Protein AF-A0A380DZK1-F1 (afdb_monomer_lite)

Foldseek 3Di:
DDDDPVVLVVVCVVVVHDSVRVVLVVCCVVVVDDSVVSVVVVVVLLVVLLVLLCQQQPDQGAAAPVRPAHSVLVVLVVCLVPHADPVGSVVSSLQSSLSSQVRSCRHVVDDPDDPVRVCSSRVNPVPD

pLDDT: mean 80.84, std 16.94, range [35.31, 96.06]

Structure (mmCIF, N/CA/C/O backbone):
data_AF-A0A380DZK1-F1
#
_entry.id   AF-A0A380DZK1-F1
#
loop_
_atom_site.group_PDB
_atom_site.id
_atom_site.type_symbol
_atom_site.label_atom_id
_atom_site.label_alt_id
_atom_site.label_comp_id
_atom_site.label_asym_id
_atom_site.label_entity_id
_atom_site.label_seq_id
_atom_site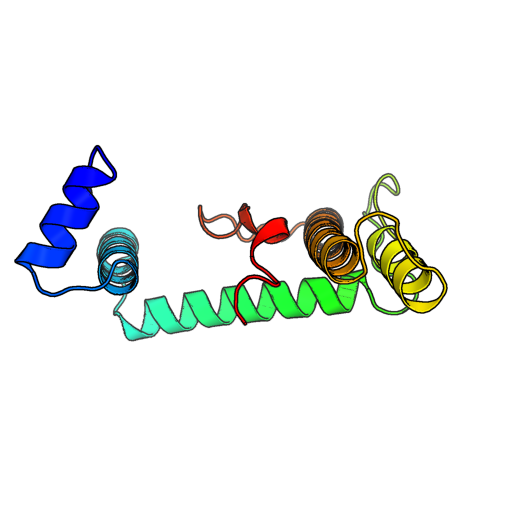.pdbx_PDB_ins_code
_atom_site.Cartn_x
_atom_site.Cartn_y
_atom_site.Cartn_z
_atom_site.occupancy
_atom_site.B_iso_or_equiv
_atom_site.auth_seq_id
_atom_site.auth_comp_id
_atom_site.auth_asym_id
_atom_site.auth_atom_id
_atom_site.pdbx_PDB_model_num
ATOM 1 N N . MET A 1 1 ? -7.597 -6.899 21.656 1.00 70.38 1 MET A N 1
ATOM 2 C CA . MET A 1 1 ? -8.958 -6.586 22.145 1.00 70.38 1 MET A CA 1
ATOM 3 C C . MET A 1 1 ? -9.951 -7.761 22.041 1.00 70.38 1 MET A C 1
ATOM 5 O O . MET A 1 1 ? -10.844 -7.807 22.873 1.00 70.38 1 MET A O 1
ATOM 9 N N . PHE A 1 2 ? -9.800 -8.722 21.111 1.00 85.12 2 PHE A N 1
ATOM 10 C CA . PHE A 1 2 ? -10.655 -9.925 20.983 1.00 85.12 2 PHE A CA 1
ATOM 11 C C . PHE A 1 2 ? -9.836 -11.150 20.546 1.00 85.12 2 PHE A C 1
ATOM 13 O O . PHE A 1 2 ? -8.798 -10.971 19.904 1.00 85.12 2 PHE A O 1
ATOM 20 N N . ASP A 1 3 ? -10.315 -12.362 20.838 1.00 87.50 3 ASP A N 1
ATOM 21 C CA . ASP A 1 3 ? -9.631 -13.626 20.519 1.00 87.50 3 ASP A CA 1
ATOM 22 C C . ASP A 1 3 ? -10.181 -14.300 19.246 1.00 87.50 3 ASP A C 1
ATOM 24 O O . ASP A 1 3 ? -9.600 -15.263 18.734 1.00 87.50 3 ASP A O 1
ATOM 28 N N . SER A 1 4 ? -11.289 -13.798 18.684 1.00 91.31 4 SER A N 1
ATOM 29 C CA . SER A 1 4 ? -11.843 -14.302 17.423 1.00 91.31 4 SER A CA 1
ATOM 30 C C . SER A 1 4 ? -12.533 -13.233 16.569 1.00 91.31 4 SER A C 1
ATOM 32 O O . SER A 1 4 ? -13.047 -12.237 17.067 1.00 91.31 4 SER A O 1
ATOM 34 N N . ILE A 1 5 ? -12.627 -13.487 15.256 1.00 88.81 5 ILE A N 1
ATOM 35 C CA . ILE A 1 5 ? -13.384 -12.632 14.319 1.00 88.81 5 ILE A CA 1
ATOM 36 C C . ILE A 1 5 ? -14.859 -12.533 14.731 1.00 88.81 5 ILE A C 1
ATOM 38 O O . ILE A 1 5 ? -15.476 -11.486 14.550 1.00 88.81 5 ILE A O 1
ATOM 42 N N . ARG A 1 6 ? -15.426 -13.612 15.290 1.00 92.31 6 ARG A N 1
ATOM 43 C CA . ARG A 1 6 ? -16.817 -13.629 15.756 1.00 92.31 6 ARG A CA 1
ATOM 44 C C . ARG A 1 6 ? -17.036 -12.602 16.863 1.00 92.31 6 ARG A C 1
ATOM 46 O O . ARG A 1 6 ? -17.951 -11.803 16.744 1.00 92.31 6 ARG A O 1
ATOM 53 N N . GLU A 1 7 ? -16.160 -12.573 17.863 1.00 91.94 7 GLU A N 1
ATOM 54 C CA . GLU A 1 7 ? -16.235 -11.594 18.955 1.00 91.94 7 GLU A CA 1
ATOM 55 C C . GLU A 1 7 ? -16.151 -10.154 18.445 1.00 91.94 7 GLU A C 1
ATOM 57 O O . GLU A 1 7 ? -16.911 -9.297 18.890 1.00 91.94 7 GLU A O 1
ATOM 62 N N . THR A 1 8 ? -15.286 -9.891 17.461 1.00 89.81 8 THR A N 1
ATOM 63 C CA . THR A 1 8 ? -15.193 -8.561 16.850 1.00 89.81 8 THR A CA 1
ATOM 64 C C . THR A 1 8 ? -16.485 -8.160 16.132 1.00 89.81 8 THR A C 1
ATOM 66 O O . THR A 1 8 ? -16.889 -7.000 16.208 1.00 89.81 8 THR A O 1
ATOM 69 N N . ILE A 1 9 ? -17.141 -9.097 15.435 1.00 90.81 9 ILE A N 1
ATOM 70 C CA . ILE A 1 9 ? -18.420 -8.847 14.749 1.00 90.81 9 ILE A CA 1
ATOM 71 C C . ILE A 1 9 ? -19.531 -8.588 15.767 1.00 90.81 9 ILE A C 1
ATOM 73 O O . ILE A 1 9 ? -20.254 -7.603 15.625 1.00 90.81 9 ILE A O 1
ATOM 77 N N . ASP A 1 10 ? -19.644 -9.433 16.790 1.00 93.56 10 ASP A N 1
ATOM 78 C CA . ASP A 1 10 ? -20.678 -9.308 17.819 1.00 93.56 10 ASP A CA 1
ATOM 79 C C . ASP A 1 10 ? -20.544 -7.956 18.542 1.00 93.56 10 ASP A C 1
ATOM 81 O O . ASP A 1 10 ? -21.507 -7.195 18.636 1.00 93.56 10 ASP A O 1
ATOM 85 N N . TYR A 1 11 ? -19.317 -7.571 18.915 1.00 92.31 11 TYR A N 1
ATOM 86 C CA . TYR A 1 11 ? -19.041 -6.263 19.509 1.00 92.31 11 TYR A CA 1
ATOM 87 C C . TYR A 1 11 ? -19.416 -5.091 18.589 1.00 92.31 11 TYR A C 1
ATOM 89 O O . TYR A 1 11 ? -19.979 -4.097 19.056 1.00 92.31 11 TYR A O 1
ATOM 97 N N . ALA A 1 12 ? -19.109 -5.188 17.290 1.00 92.75 12 ALA A N 1
ATOM 98 C CA . ALA A 1 12 ? -19.446 -4.164 16.302 1.00 92.75 12 ALA A CA 1
ATOM 99 C C . ALA A 1 12 ? -20.960 -3.942 16.210 1.00 92.75 12 ALA A C 1
ATOM 101 O O . ALA A 1 12 ? -21.424 -2.800 16.230 1.00 92.75 12 ALA A O 1
ATOM 102 N N . VAL A 1 13 ? -21.723 -5.036 16.152 1.00 93.94 13 VAL A N 1
ATOM 103 C CA . VAL A 1 13 ? -23.186 -5.008 16.069 1.00 93.94 13 VAL A CA 1
ATOM 104 C C . VAL A 1 13 ? -23.789 -4.438 17.352 1.00 93.94 13 VAL A C 1
ATOM 106 O O . VAL A 1 13 ? -24.576 -3.494 17.278 1.00 93.94 13 VAL A O 1
ATOM 109 N N . ASP A 1 14 ? -23.374 -4.938 18.517 1.00 95.38 14 ASP A N 1
ATOM 110 C CA . ASP A 1 14 ? -23.924 -4.533 19.817 1.00 95.38 14 ASP A CA 1
ATOM 111 C C . ASP A 1 14 ? -23.665 -3.055 20.142 1.00 95.38 14 ASP A C 1
ATOM 113 O O . ASP A 1 14 ? -24.484 -2.398 20.786 1.00 95.38 14 ASP A O 1
ATOM 117 N N . ASN A 1 15 ? -22.538 -2.507 19.675 1.00 92.56 15 ASN A N 1
ATOM 118 C CA . ASN A 1 15 ? -22.160 -1.112 19.911 1.00 92.56 15 ASN A CA 1
ATOM 119 C C . ASN A 1 15 ? -22.505 -0.182 18.737 1.00 92.56 15 ASN A C 1
ATOM 121 O O . ASN A 1 15 ? -22.192 1.008 18.798 1.00 92.56 15 ASN A O 1
ATOM 125 N N . ASN A 1 16 ? -23.142 -0.695 17.676 1.00 93.88 16 ASN A N 1
ATOM 126 C CA . ASN A 1 16 ? -23.427 0.043 16.442 1.00 93.88 16 ASN A CA 1
ATOM 127 C C . ASN A 1 16 ? -22.175 0.754 15.879 1.00 93.88 16 ASN A C 1
ATOM 129 O O . ASN A 1 16 ? -22.205 1.933 15.517 1.00 93.88 16 ASN A O 1
ATOM 133 N N . MET A 1 17 ? -21.054 0.032 15.856 1.00 92.88 17 MET A N 1
ATOM 134 C CA . MET A 1 17 ? -19.749 0.500 15.390 1.00 92.88 17 MET A CA 1
ATOM 135 C C . MET A 1 17 ? -19.344 -0.233 14.113 1.00 92.88 17 MET A C 1
ATOM 137 O O . MET A 1 17 ? -19.649 -1.408 13.928 1.00 92.88 17 MET A O 1
ATOM 141 N N . SER A 1 18 ? -18.597 0.438 13.236 1.00 91.75 18 SER A N 1
ATOM 142 C CA . SER A 1 18 ? -17.949 -0.253 12.120 1.00 91.75 18 SER A CA 1
ATOM 143 C C . SER A 1 18 ? -16.664 -0.952 12.577 1.00 91.75 18 SER A C 1
ATOM 145 O O . SER A 1 18 ? -16.041 -0.553 13.562 1.00 91.75 18 SER A O 1
ATOM 147 N N . PHE A 1 19 ? -16.196 -1.942 11.809 1.00 86.81 19 PHE A N 1
ATOM 148 C CA . PHE A 1 19 ? -14.869 -2.533 12.023 1.00 86.81 19 PHE A CA 1
ATOM 149 C C . PHE A 1 19 ? -13.763 -1.464 12.007 1.00 86.81 19 PHE A C 1
ATOM 151 O O . PHE A 1 19 ? -12.850 -1.502 12.824 1.00 86.81 19 PHE A O 1
ATOM 158 N N . ALA A 1 20 ? -13.874 -0.455 11.136 1.00 88.00 20 ALA A N 1
ATOM 159 C CA . ALA A 1 20 ? -12.917 0.647 11.087 1.00 88.00 20 ALA A CA 1
ATOM 160 C C . ALA A 1 20 ? -12.905 1.474 12.385 1.00 88.00 20 ALA A C 1
ATOM 162 O O . ALA A 1 20 ? -11.836 1.880 12.832 1.00 88.00 20 ALA A O 1
ATOM 163 N N . ASP A 1 21 ? -14.063 1.701 13.011 1.00 89.75 21 ASP A N 1
ATOM 164 C CA . ASP A 1 21 ? -14.132 2.417 14.291 1.00 89.75 21 ASP A CA 1
ATOM 165 C C . ASP A 1 21 ? -13.511 1.602 15.428 1.00 89.75 21 ASP A C 1
ATOM 167 O O . ASP A 1 21 ? -12.840 2.173 16.285 1.00 89.75 21 ASP A O 1
ATOM 171 N N . ILE A 1 22 ? -13.681 0.277 15.408 1.00 90.56 22 ILE A N 1
ATOM 172 C CA . ILE A 1 22 ? -13.041 -0.642 16.358 1.00 90.56 22 ILE A CA 1
ATOM 173 C C . ILE A 1 22 ? -11.514 -0.570 16.225 1.00 90.56 22 ILE A C 1
ATOM 175 O O . ILE A 1 22 ? -10.830 -0.377 17.226 1.00 90.56 22 ILE A O 1
ATOM 179 N N . MET A 1 23 ? -10.984 -0.634 14.999 1.00 87.50 23 MET A N 1
ATOM 180 C CA . MET A 1 23 ? -9.536 -0.559 14.753 1.00 87.50 23 MET A CA 1
ATOM 181 C C . MET A 1 23 ? -8.951 0.802 15.149 1.00 87.50 23 MET A C 1
ATOM 183 O O . MET A 1 23 ? -7.884 0.872 15.751 1.00 87.50 23 MET A O 1
ATOM 187 N N . VAL A 1 24 ? -9.655 1.900 14.848 1.00 90.50 24 VAL A N 1
ATOM 188 C CA . VAL A 1 24 ? -9.220 3.245 15.258 1.00 90.50 24 VAL A CA 1
ATOM 189 C C . VAL A 1 24 ? -9.231 3.379 16.779 1.00 90.50 24 VAL A C 1
ATOM 191 O O . VAL A 1 24 ? -8.307 3.963 17.336 1.00 90.50 24 VAL A O 1
ATOM 194 N N . LYS A 1 25 ? -10.242 2.827 17.456 1.00 89.38 25 LYS A N 1
ATOM 195 C CA . LYS A 1 25 ? -10.325 2.833 18.918 1.00 89.38 25 LYS A CA 1
ATOM 196 C C . LYS A 1 25 ? -9.179 2.045 19.559 1.00 89.38 25 LYS A C 1
ATOM 198 O O . LYS A 1 25 ? -8.558 2.558 20.482 1.00 89.38 25 LYS A O 1
ATOM 203 N N . GLU A 1 26 ? -8.859 0.858 19.049 1.00 88.31 26 GLU A N 1
ATOM 204 C CA . GLU A 1 26 ? -7.723 0.066 19.541 1.00 88.31 26 GLU A CA 1
ATOM 205 C C . GLU A 1 26 ? -6.397 0.820 19.364 1.00 88.31 26 GLU A C 1
ATOM 207 O O . GLU A 1 26 ? -5.597 0.900 20.292 1.00 88.31 26 GLU A O 1
ATOM 212 N N . GLU A 1 27 ? -6.188 1.466 18.214 1.00 87.25 27 GLU A N 1
ATOM 213 C CA . GLU A 1 27 ? -4.987 2.273 17.978 1.00 87.25 27 GLU A CA 1
ATOM 214 C C . GLU A 1 27 ? -4.926 3.510 18.895 1.00 87.25 27 GLU A C 1
ATOM 216 O O . GLU A 1 27 ? -3.845 3.881 19.357 1.00 87.25 27 GLU A O 1
ATOM 221 N N . MET A 1 28 ? -6.066 4.139 19.211 1.00 92.62 28 MET A N 1
ATOM 222 C CA . MET A 1 28 ? -6.134 5.220 20.206 1.00 92.62 28 MET A CA 1
ATOM 223 C C . MET A 1 28 ? -5.716 4.724 21.596 1.00 92.62 28 MET A C 1
ATOM 225 O O . MET A 1 28 ? -4.942 5.397 22.275 1.00 92.62 28 MET A O 1
ATOM 229 N N . GLU A 1 29 ? -6.192 3.546 22.008 1.00 90.75 29 GLU A N 1
ATOM 230 C CA . GLU A 1 29 ? -5.858 2.930 23.299 1.00 90.75 29 GLU A CA 1
ATOM 231 C C . GLU A 1 29 ? -4.374 2.537 23.381 1.00 90.75 29 GLU A C 1
ATOM 233 O O . GLU A 1 29 ? -3.730 2.785 24.400 1.00 90.75 29 GLU A O 1
ATOM 238 N N . LEU A 1 30 ? -3.807 1.989 22.301 1.00 88.25 30 LEU A N 1
ATOM 239 C CA . LEU A 1 30 ? -2.400 1.580 22.233 1.00 88.25 30 LEU A CA 1
ATOM 240 C C . LEU A 1 30 ? -1.430 2.765 22.181 1.00 88.25 30 LEU A C 1
ATOM 242 O O . LEU A 1 30 ? -0.381 2.739 22.823 1.00 88.25 30 LEU A O 1
ATOM 246 N N . SER A 1 31 ? -1.754 3.793 21.393 1.00 87.38 31 SER A N 1
ATOM 247 C CA . SER A 1 31 ? -0.860 4.934 21.158 1.00 87.38 31 SER A CA 1
ATOM 248 C C . SER A 1 31 ? -1.082 6.104 22.121 1.00 87.38 31 SER A C 1
ATOM 250 O O . SER A 1 31 ? -0.247 7.009 22.176 1.00 87.38 31 SER A O 1
ATOM 252 N N . GLY A 1 32 ? -2.198 6.117 22.859 1.00 93.19 32 GLY A N 1
ATOM 253 C CA . GLY A 1 32 ? -2.609 7.231 23.718 1.00 93.19 32 GLY A CA 1
ATOM 254 C C . GLY A 1 32 ? -2.995 8.501 22.950 1.00 93.19 32 GLY A C 1
ATOM 255 O O . GLY A 1 32 ? -3.044 9.579 23.542 1.00 93.19 32 GLY A O 1
ATOM 256 N N . LYS A 1 33 ? -3.229 8.398 21.637 1.00 93.31 33 LYS A N 1
ATOM 257 C CA . LYS A 1 33 ? -3.543 9.525 20.750 1.00 93.31 33 LYS A CA 1
ATOM 258 C C . LYS A 1 33 ? -5.046 9.730 20.601 1.00 93.31 33 LYS A C 1
ATOM 260 O O . LYS A 1 33 ? -5.849 8.809 20.750 1.00 93.31 33 LYS A O 1
ATOM 265 N N . SER A 1 34 ? -5.434 10.947 20.240 1.00 96.06 34 SER A N 1
ATOM 266 C CA . SER A 1 34 ? -6.807 11.245 19.840 1.00 96.06 34 SER A CA 1
ATOM 267 C C . SER A 1 34 ? -7.169 10.563 18.516 1.00 96.06 34 SER A C 1
ATOM 269 O O . SER A 1 34 ? -6.311 10.212 17.702 1.00 96.06 34 SER A O 1
ATOM 271 N N . ARG A 1 35 ? -8.474 10.424 18.263 1.00 92.56 35 ARG A N 1
ATOM 272 C CA . ARG A 1 35 ? -9.000 9.870 17.008 1.00 92.56 35 ARG A CA 1
ATOM 273 C C . ARG A 1 35 ? -8.442 10.587 15.778 1.00 92.56 35 ARG A C 1
ATOM 275 O O . ARG A 1 35 ? -8.101 9.936 14.792 1.00 92.56 35 ARG A O 1
ATOM 282 N N . ASP A 1 36 ? -8.359 11.912 15.833 1.00 94.31 36 ASP A N 1
ATOM 283 C CA . ASP A 1 36 ? -7.912 12.728 14.704 1.00 94.31 36 ASP A CA 1
ATOM 284 C C . ASP A 1 36 ? -6.418 12.539 14.436 1.00 94.31 36 ASP A C 1
ATOM 286 O O . ASP A 1 36 ? -6.019 12.407 13.280 1.00 94.31 36 ASP A O 1
ATOM 290 N N . GLU A 1 37 ? -5.601 12.422 15.484 1.00 91.50 37 GLU A N 1
ATOM 291 C CA . GLU A 1 37 ? -4.172 12.114 15.359 1.00 91.50 37 GLU A CA 1
ATOM 292 C C . GLU A 1 37 ? -3.937 10.711 14.790 1.00 91.50 37 GLU A C 1
ATOM 294 O O . GLU A 1 37 ? -3.094 10.542 13.908 1.00 91.50 37 GLU A O 1
ATOM 299 N N . VAL A 1 38 ? -4.705 9.709 15.234 1.00 89.31 38 VAL A N 1
ATOM 300 C CA . VAL A 1 38 ? -4.648 8.351 14.671 1.00 89.31 38 VAL A CA 1
ATOM 301 C C . VAL A 1 38 ? -5.005 8.375 13.187 1.00 89.31 38 VAL A C 1
ATOM 303 O O . VAL A 1 38 ? -4.256 7.856 12.358 1.00 89.31 38 VAL A O 1
ATOM 306 N N . ARG A 1 39 ? -6.107 9.032 12.809 1.00 88.62 39 ARG A N 1
ATOM 307 C CA . ARG A 1 39 ? -6.510 9.124 11.397 1.00 88.62 39 ARG A CA 1
ATOM 308 C C . ARG A 1 39 ? -5.513 9.913 10.552 1.00 88.62 39 ARG A C 1
ATOM 310 O O . ARG A 1 39 ? -5.281 9.536 9.403 1.00 88.62 39 ARG A O 1
ATOM 317 N N . ALA A 1 40 ? -4.918 10.972 11.097 1.00 88.88 40 ALA A N 1
ATOM 318 C CA . ALA A 1 40 ? -3.865 11.726 10.427 1.00 88.88 40 ALA A CA 1
ATOM 319 C C . ALA A 1 40 ? -2.627 10.854 10.186 1.00 88.88 40 ALA A C 1
ATOM 321 O O . ALA A 1 40 ? -2.100 10.846 9.075 1.00 88.88 40 ALA A O 1
ATOM 322 N N . GLN A 1 41 ? -2.221 10.051 11.175 1.00 84.25 41 GLN A N 1
ATOM 323 C CA . GLN A 1 41 ? -1.113 9.110 11.027 1.00 84.25 41 GLN A CA 1
ATOM 324 C C . GLN A 1 41 ? -1.414 8.029 9.983 1.00 84.25 41 GLN A C 1
ATOM 326 O O . GLN A 1 41 ? -0.576 7.747 9.131 1.00 84.25 41 GLN A O 1
ATOM 331 N N . MET A 1 42 ? -2.613 7.439 10.007 1.00 83.94 42 MET A N 1
ATOM 332 C CA . MET A 1 42 ? -3.029 6.453 9.002 1.00 83.94 42 MET A CA 1
ATOM 333 C C . MET A 1 42 ? -3.012 7.047 7.589 1.00 83.94 42 MET A C 1
ATOM 335 O O . MET A 1 42 ? -2.579 6.382 6.650 1.00 83.94 42 MET A O 1
ATOM 339 N N . LYS A 1 43 ? -3.442 8.306 7.440 1.00 85.44 43 LYS A N 1
ATOM 340 C CA . LYS A 1 43 ? -3.377 9.028 6.168 1.00 85.44 43 LYS A CA 1
ATOM 341 C C . LYS A 1 43 ? -1.934 9.253 5.720 1.00 85.44 43 LYS A C 1
ATOM 343 O O . LYS A 1 43 ? -1.617 8.933 4.583 1.00 85.44 43 LYS A O 1
ATOM 348 N N . GLN A 1 44 ? -1.067 9.739 6.608 1.00 84.38 44 GLN A N 1
ATOM 349 C CA . GLN A 1 44 ? 0.352 9.921 6.302 1.00 84.38 44 GLN A CA 1
ATOM 350 C C . GLN A 1 44 ? 0.987 8.602 5.853 1.00 84.38 44 GLN A C 1
ATOM 352 O O . GLN A 1 44 ? 1.711 8.575 4.863 1.00 84.38 44 GLN A O 1
ATOM 357 N N . ASN A 1 45 ? 0.680 7.500 6.542 1.00 80.00 45 ASN A N 1
ATOM 358 C CA . ASN A 1 45 ? 1.174 6.183 6.162 1.00 80.00 45 ASN A CA 1
ATOM 359 C C . ASN A 1 45 ? 0.713 5.817 4.746 1.00 80.00 45 ASN A C 1
ATOM 361 O O . ASN A 1 45 ? 1.545 5.403 3.949 1.00 80.00 45 ASN A O 1
ATOM 365 N N . LEU A 1 46 ? -0.573 6.007 4.420 1.00 81.56 46 LEU A N 1
ATOM 366 C CA . LEU A 1 46 ? -1.118 5.756 3.080 1.00 81.56 46 LEU A CA 1
ATOM 367 C C . LEU A 1 46 ? -0.440 6.616 2.004 1.00 81.56 46 LEU A C 1
ATOM 369 O O . LEU A 1 46 ? -0.133 6.103 0.929 1.00 81.56 46 LEU A O 1
ATOM 373 N N . ASP A 1 47 ? -0.200 7.896 2.284 1.00 84.06 47 ASP A N 1
ATOM 374 C CA . ASP A 1 47 ? 0.470 8.806 1.353 1.00 84.06 47 ASP A CA 1
ATOM 375 C C . ASP A 1 47 ? 1.913 8.340 1.086 1.00 84.06 47 ASP A C 1
ATOM 377 O 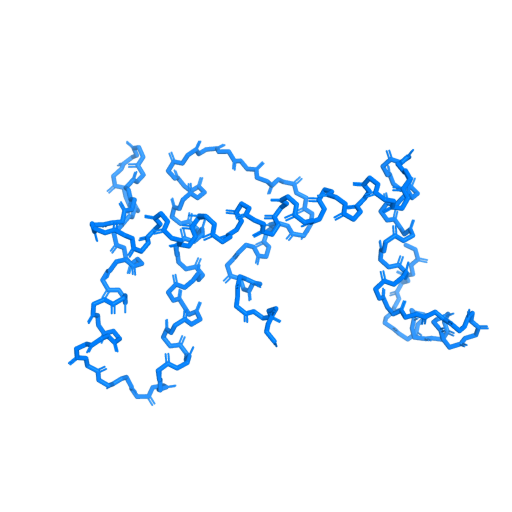O . ASP A 1 47 ? 2.309 8.224 -0.071 1.00 84.06 47 ASP A O 1
ATOM 381 N N . VAL A 1 48 ? 2.643 7.902 2.119 1.00 81.12 48 VAL A N 1
ATOM 382 C CA . VAL A 1 48 ? 3.971 7.283 1.948 1.00 81.12 48 VAL A CA 1
AT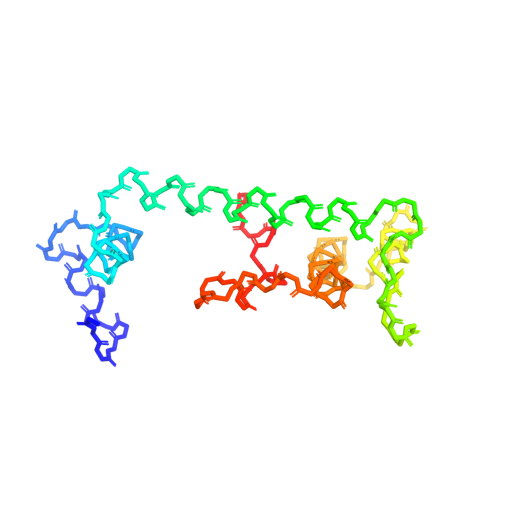OM 383 C C . VAL A 1 48 ? 3.904 6.007 1.099 1.00 81.12 48 VAL A C 1
ATOM 385 O O . VAL A 1 48 ? 4.779 5.792 0.262 1.00 81.12 48 VAL A O 1
ATOM 388 N N . MET A 1 49 ? 2.870 5.166 1.251 1.00 78.50 49 MET A N 1
ATOM 389 C CA . MET A 1 49 ? 2.719 3.973 0.396 1.00 78.50 49 MET A CA 1
ATOM 390 C C . MET A 1 49 ? 2.522 4.356 -1.074 1.00 78.50 49 MET A C 1
ATOM 392 O O . MET A 1 49 ? 3.076 3.710 -1.961 1.00 78.50 49 MET A O 1
ATOM 396 N N . ARG A 1 50 ? 1.737 5.405 -1.343 1.00 83.88 50 ARG A N 1
ATOM 397 C CA . ARG A 1 50 ? 1.503 5.911 -2.704 1.00 83.88 50 ARG A CA 1
ATOM 398 C C . ARG A 1 50 ? 2.778 6.481 -3.309 1.00 83.88 50 ARG A C 1
ATOM 400 O O . ARG A 1 50 ? 3.103 6.148 -4.447 1.00 83.88 50 ARG A O 1
ATOM 407 N N . ASP A 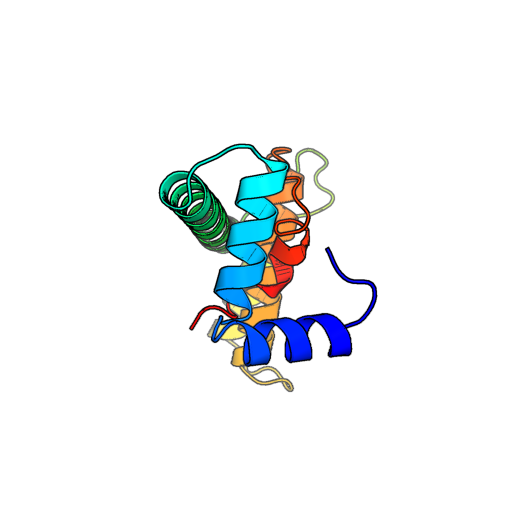1 51 ? 3.520 7.263 -2.534 1.00 85.94 51 ASP A N 1
ATOM 408 C CA . ASP A 1 51 ? 4.803 7.821 -2.954 1.00 85.94 51 ASP A CA 1
ATOM 409 C C . ASP A 1 51 ? 5.823 6.713 -3.241 1.00 85.94 51 ASP A C 1
ATOM 411 O O . ASP A 1 51 ? 6.552 6.787 -4.230 1.00 85.94 51 ASP A O 1
ATOM 415 N N . ALA A 1 52 ? 5.832 5.640 -2.443 1.00 83.75 52 ALA A N 1
ATOM 416 C CA . ALA A 1 52 ? 6.674 4.473 -2.684 1.00 83.75 52 ALA A CA 1
ATOM 417 C C . ALA A 1 52 ? 6.320 3.761 -4.000 1.00 83.75 52 ALA A C 1
ATOM 419 O O . ALA A 1 52 ? 7.220 3.407 -4.761 1.00 83.75 52 ALA A O 1
ATOM 420 N N . VAL A 1 53 ? 5.030 3.602 -4.321 1.00 85.94 53 VAL A N 1
ATOM 421 C CA . VAL A 1 53 ? 4.624 3.055 -5.627 1.00 85.94 53 VAL A CA 1
ATOM 422 C C . VAL A 1 53 ? 5.134 3.943 -6.759 1.00 85.94 53 VAL A C 1
ATOM 424 O O . VAL A 1 53 ? 5.780 3.437 -7.672 1.00 85.94 53 VAL A O 1
ATOM 427 N N . ILE A 1 54 ? 4.919 5.261 -6.678 1.00 88.81 54 ILE A N 1
ATOM 428 C CA . ILE A 1 54 ? 5.386 6.210 -7.699 1.00 88.81 54 ILE A CA 1
ATOM 429 C C . ILE A 1 54 ? 6.905 6.118 -7.861 1.00 88.81 54 ILE A C 1
ATOM 431 O O . ILE A 1 54 ? 7.392 6.002 -8.984 1.00 88.81 54 ILE A O 1
ATOM 435 N N . LYS A 1 55 ? 7.656 6.130 -6.756 1.00 87.69 55 LYS A N 1
ATOM 436 C CA . LYS A 1 55 ? 9.120 6.057 -6.759 1.00 87.69 55 LYS A CA 1
ATOM 437 C C . LYS A 1 55 ? 9.621 4.746 -7.373 1.00 87.69 55 LYS A C 1
ATOM 439 O O . LYS A 1 55 ? 10.488 4.784 -8.239 1.00 87.69 55 LYS A O 1
ATOM 444 N N . GLY A 1 56 ? 9.052 3.605 -6.979 1.00 86.50 56 GLY A N 1
ATOM 445 C CA . GLY A 1 56 ? 9.431 2.291 -7.508 1.00 86.50 56 GLY A CA 1
ATOM 446 C C . GLY A 1 56 ? 9.074 2.097 -8.985 1.00 86.50 56 GLY A C 1
ATOM 447 O O . GLY A 1 56 ? 9.758 1.360 -9.688 1.00 86.50 56 GLY A O 1
ATOM 448 N N . THR A 1 57 ? 8.047 2.789 -9.491 1.00 88.06 57 THR A N 1
ATOM 449 C CA . THR A 1 57 ? 7.596 2.670 -10.886 1.00 88.06 57 THR A CA 1
ATOM 450 C C . THR A 1 57 ? 7.935 3.876 -11.759 1.00 88.06 57 THR A C 1
ATOM 452 O O . THR A 1 57 ? 7.348 3.991 -12.828 1.00 88.06 57 THR A O 1
ATOM 455 N N . THR A 1 58 ? 8.799 4.812 -11.365 1.00 89.69 58 THR A N 1
ATOM 456 C CA . THR A 1 58 ? 9.164 5.971 -12.211 1.00 89.69 58 THR A CA 1
ATOM 457 C C . THR A 1 58 ? 10.576 5.810 -12.752 1.00 89.69 58 THR A C 1
ATOM 459 O O . THR A 1 58 ? 11.484 5.450 -12.009 1.00 89.69 58 THR A O 1
ATOM 462 N N . GLY A 1 59 ? 10.775 6.086 -14.045 1.00 90.06 59 GLY A N 1
ATOM 463 C CA . GLY A 1 59 ? 12.064 5.866 -14.705 1.00 90.06 59 GLY A CA 1
ATOM 464 C C . GLY A 1 59 ? 12.486 4.402 -14.594 1.00 90.06 59 GLY A C 1
ATOM 465 O O . GLY A 1 59 ? 11.668 3.508 -14.830 1.00 90.06 59 GLY A O 1
ATOM 466 N N . ASP A 1 60 ? 13.723 4.171 -14.165 1.00 86.56 60 ASP A N 1
ATOM 467 C CA . ASP A 1 60 ? 14.249 2.826 -13.921 1.00 86.56 60 ASP A CA 1
ATOM 468 C C . ASP A 1 60 ? 13.759 2.224 -12.589 1.00 86.56 60 ASP A C 1
ATOM 470 O O . ASP A 1 60 ? 14.023 1.060 -12.313 1.00 86.56 60 ASP A O 1
ATOM 474 N N . GLY A 1 61 ? 13.019 2.969 -11.762 1.00 87.50 61 GLY A N 1
ATOM 475 C CA . GLY A 1 61 ? 12.587 2.538 -10.432 1.00 87.50 61 GLY A CA 1
ATOM 476 C C . GLY A 1 61 ? 13.651 2.781 -9.361 1.00 87.50 61 GLY A C 1
ATOM 477 O O . GLY A 1 61 ? 14.444 3.718 -9.459 1.00 87.50 61 GLY A O 1
ATOM 478 N N . VAL A 1 62 ? 13.656 1.955 -8.312 1.00 85.56 62 VAL A N 1
ATOM 479 C CA . VAL A 1 62 ? 14.639 2.037 -7.217 1.00 85.56 62 VAL A CA 1
ATOM 480 C C . VAL A 1 62 ? 15.583 0.848 -7.229 1.00 85.56 62 VAL A C 1
ATOM 482 O O . VAL A 1 62 ? 15.191 -0.244 -7.627 1.00 85.56 62 VAL A O 1
ATOM 485 N N . GLU A 1 63 ? 16.803 1.056 -6.744 1.00 86.62 63 GLU A N 1
ATOM 486 C CA . GLU A 1 63 ? 17.804 0.012 -6.538 1.00 86.62 63 GLU A CA 1
ATOM 487 C C . GLU A 1 63 ? 18.248 0.019 -5.074 1.00 86.62 63 GLU A C 1
ATOM 489 O O . GLU A 1 63 ? 18.497 1.070 -4.481 1.00 86.62 63 GLU A O 1
ATOM 494 N N . SER A 1 64 ? 18.314 -1.164 -4.469 1.00 81.81 64 SER A N 1
ATOM 495 C CA . SER A 1 64 ? 18.816 -1.323 -3.105 1.00 81.81 64 SER A CA 1
ATOM 496 C C . SER A 1 64 ? 20.309 -1.019 -3.006 1.00 81.81 64 SER A C 1
ATOM 498 O O . SER A 1 64 ? 21.072 -1.270 -3.933 1.00 81.81 64 SER A O 1
ATOM 500 N N . VAL A 1 65 ? 20.757 -0.591 -1.824 1.00 77.25 65 VAL A N 1
ATOM 501 C CA . VAL A 1 65 ? 22.175 -0.287 -1.546 1.00 77.25 65 VAL A CA 1
ATOM 502 C C . VAL A 1 65 ? 23.101 -1.490 -1.797 1.00 77.25 65 VAL A C 1
ATOM 504 O O . VAL A 1 65 ? 24.283 -1.319 -2.082 1.00 77.25 65 VAL A O 1
ATOM 507 N N . THR A 1 66 ? 22.578 -2.715 -1.695 1.00 77.81 66 THR A N 1
ATOM 508 C CA . THR A 1 66 ? 23.331 -3.953 -1.946 1.00 77.81 66 THR A CA 1
ATOM 509 C C . THR A 1 66 ? 23.342 -4.380 -3.416 1.00 77.81 66 THR A C 1
ATOM 511 O O . THR A 1 66 ? 24.093 -5.291 -3.758 1.00 77.81 66 THR A O 1
ATOM 514 N N . GLY A 1 67 ? 22.517 -3.765 -4.271 1.00 76.62 67 GLY A N 1
ATOM 515 C CA . GLY A 1 67 ? 22.370 -4.112 -5.689 1.00 76.62 67 GLY A CA 1
ATOM 516 C C . GLY A 1 67 ? 21.644 -5.437 -5.967 1.00 76.62 67 GLY A C 1
ATOM 517 O O . GLY A 1 67 ? 21.594 -5.874 -7.111 1.00 76.62 67 GLY A O 1
ATOM 518 N N . TYR A 1 68 ? 21.088 -6.113 -4.951 1.00 77.00 68 TYR A N 1
ATOM 519 C CA . TYR A 1 68 ? 20.407 -7.408 -5.142 1.00 77.00 68 TYR A CA 1
ATOM 520 C C . TYR A 1 68 ? 18.928 -7.290 -5.514 1.00 77.00 68 TYR A C 1
ATOM 522 O O . TYR A 1 68 ? 18.359 -8.230 -6.063 1.00 77.00 68 TYR A O 1
ATOM 530 N N . THR A 1 69 ? 18.298 -6.165 -5.185 1.00 77.56 69 THR A N 1
ATOM 531 C CA . THR A 1 69 ? 16.875 -5.912 -5.446 1.00 77.56 69 THR A CA 1
ATOM 532 C C . THR A 1 69 ? 16.693 -4.532 -6.057 1.00 77.56 69 THR A C 1
ATOM 534 O O . THR A 1 69 ? 17.350 -3.586 -5.608 1.00 77.56 69 THR A O 1
ATOM 537 N N . GLY A 1 70 ? 15.805 -4.415 -7.042 1.00 82.56 70 GLY A N 1
ATOM 538 C CA . GLY A 1 70 ? 15.499 -3.157 -7.709 1.00 82.56 70 GLY A CA 1
ATOM 539 C C . GLY A 1 70 ? 15.031 -3.314 -9.153 1.00 82.56 70 GLY A C 1
ATOM 540 O O . GLY A 1 70 ? 15.261 -4.339 -9.799 1.00 82.56 70 GLY A O 1
ATOM 541 N N . HIS A 1 71 ? 14.438 -2.241 -9.675 1.00 89.75 71 HIS A N 1
ATOM 542 C CA . HIS A 1 71 ? 13.941 -2.094 -11.048 1.00 89.75 71 HIS A CA 1
ATOM 543 C C . HIS A 1 71 ? 12.782 -3.017 -11.462 1.00 89.75 71 HIS A C 1
ATOM 545 O O . HIS A 1 71 ? 12.267 -2.874 -12.574 1.00 89.75 71 HIS A O 1
ATOM 551 N N . ASP A 1 72 ? 12.336 -3.960 -10.631 1.00 91.81 72 ASP A N 1
ATOM 552 C CA . ASP A 1 72 ? 11.321 -4.931 -11.042 1.00 91.81 72 ASP A CA 1
ATOM 553 C C . ASP A 1 72 ? 9.935 -4.293 -11.129 1.00 91.81 72 ASP A C 1
ATOM 555 O O . ASP A 1 72 ? 9.167 -4.605 -12.043 1.00 91.81 72 ASP A O 1
ATOM 559 N N . ALA A 1 73 ? 9.632 -3.320 -10.267 1.00 90.62 73 ALA A N 1
ATOM 560 C CA . ALA A 1 73 ? 8.415 -2.527 -10.394 1.00 90.62 73 ALA A CA 1
ATOM 561 C C . ALA A 1 73 ? 8.363 -1.720 -11.707 1.00 90.62 73 ALA A C 1
ATOM 563 O O . ALA A 1 73 ? 7.304 -1.633 -12.336 1.00 90.62 73 ALA A O 1
ATOM 564 N N . ALA A 1 74 ? 9.497 -1.179 -12.165 1.00 92.19 74 ALA A N 1
ATOM 565 C CA . ALA A 1 74 ? 9.595 -0.486 -13.450 1.00 92.19 74 ALA A CA 1
ATOM 566 C C . ALA A 1 74 ? 9.426 -1.452 -14.636 1.00 92.19 74 ALA A C 1
ATOM 568 O O . ALA A 1 74 ? 8.660 -1.169 -15.554 1.00 92.19 74 ALA A O 1
ATOM 569 N N . LYS A 1 75 ? 10.037 -2.642 -14.580 1.00 93.00 75 LYS A N 1
ATOM 570 C CA . LYS A 1 75 ? 9.834 -3.684 -15.604 1.00 93.00 75 LYS A CA 1
ATOM 571 C C . LYS A 1 75 ? 8.378 -4.136 -15.682 1.00 93.00 75 LYS A C 1
ATOM 573 O O . LYS A 1 75 ? 7.861 -4.338 -16.777 1.00 93.00 75 LYS A O 1
ATOM 578 N N . LEU A 1 76 ? 7.703 -4.298 -14.540 1.00 92.50 76 LEU A N 1
ATOM 579 C CA . LEU A 1 76 ? 6.287 -4.670 -14.510 1.00 92.50 76 LEU A CA 1
ATOM 580 C C . LEU A 1 76 ? 5.377 -3.565 -15.044 1.00 92.50 76 LEU A C 1
ATOM 582 O O . LEU A 1 76 ? 4.396 -3.887 -15.711 1.00 92.50 76 LEU A O 1
ATOM 586 N N . ARG A 1 77 ? 5.693 -2.287 -14.793 1.00 93.12 77 ARG A N 1
ATOM 587 C CA . ARG A 1 77 ? 5.021 -1.153 -15.449 1.00 93.12 77 ARG A CA 1
ATOM 588 C C . ARG A 1 77 ? 5.129 -1.294 -16.966 1.00 93.12 77 ARG A C 1
ATOM 590 O O . ARG A 1 77 ? 4.100 -1.380 -17.629 1.00 93.12 77 ARG A O 1
ATOM 597 N N . ASP A 1 78 ? 6.351 -1.385 -17.487 1.00 93.81 78 ASP A N 1
ATOM 598 C CA . ASP A 1 78 ? 6.596 -1.439 -18.932 1.00 93.81 78 ASP A CA 1
ATOM 599 C C . ASP A 1 78 ? 5.931 -2.663 -19.563 1.00 93.81 78 ASP A C 1
ATOM 601 O O . ASP A 1 78 ? 5.312 -2.570 -20.623 1.00 93.81 78 ASP A O 1
ATOM 605 N N . TYR A 1 79 ? 5.990 -3.810 -18.882 1.00 94.25 79 TYR A N 1
ATOM 606 C CA . TYR A 1 79 ? 5.299 -5.022 -19.299 1.00 94.25 79 TYR A CA 1
ATOM 607 C C . TYR A 1 79 ? 3.781 -4.817 -19.378 1.00 94.25 79 TYR A C 1
ATOM 609 O O . TYR A 1 79 ? 3.183 -5.192 -20.381 1.00 94.25 79 TYR A O 1
ATOM 617 N N . ASN A 1 80 ? 3.158 -4.191 -18.374 1.00 92.56 80 ASN A N 1
ATOM 618 C CA . ASN A 1 80 ? 1.708 -3.967 -18.356 1.00 92.56 80 ASN A CA 1
ATOM 619 C C . ASN A 1 80 ? 1.241 -2.929 -19.395 1.00 92.56 80 ASN A C 1
ATOM 621 O O . ASN A 1 80 ? 0.091 -2.963 -19.823 1.00 92.56 80 ASN A O 1
ATOM 625 N N . GLU A 1 81 ? 2.119 -2.005 -19.796 1.00 90.94 81 GLU A N 1
ATOM 626 C CA . GLU A 1 81 ? 1.845 -1.001 -20.835 1.00 90.94 81 GLU A CA 1
ATOM 627 C C . GLU A 1 81 ? 1.999 -1.559 -22.257 1.00 90.94 81 GLU A C 1
ATOM 629 O O . GLU A 1 81 ? 1.314 -1.115 -23.179 1.00 90.94 81 GLU A O 1
ATOM 634 N N . THR A 1 82 ? 2.897 -2.528 -22.451 1.00 92.44 82 THR A N 1
ATOM 635 C CA . THR A 1 82 ? 3.284 -3.016 -23.787 1.00 92.44 82 THR A CA 1
ATOM 636 C C . THR A 1 82 ? 2.789 -4.425 -24.108 1.00 92.44 82 THR A C 1
ATOM 638 O O . THR A 1 82 ? 2.762 -4.809 -25.278 1.00 92.44 82 THR A O 1
ATOM 641 N N . HIS A 1 83 ? 2.379 -5.201 -23.103 1.00 92.56 83 HIS A N 1
ATOM 642 C CA . HIS A 1 83 ? 1.962 -6.593 -23.247 1.00 92.56 83 HIS A CA 1
ATOM 643 C C . HIS A 1 83 ? 0.648 -6.868 -22.515 1.00 92.56 83 HIS A C 1
ATOM 645 O O . HIS A 1 83 ? 0.224 -6.140 -21.623 1.00 92.56 83 HIS A O 1
ATOM 651 N N . HIS A 1 84 ? 0.007 -7.977 -22.884 1.00 91.19 84 HIS A N 1
ATOM 652 C CA . HIS A 1 84 ? -1.178 -8.472 -22.201 1.00 91.19 84 HIS A CA 1
ATOM 653 C C . HIS A 1 84 ? -0.838 -9.731 -21.404 1.00 91.19 84 HIS A C 1
ATOM 655 O O . HIS A 1 84 ? -0.527 -10.779 -21.974 1.00 91.19 84 HIS A O 1
ATOM 661 N N . ALA A 1 85 ? -0.898 -9.623 -20.081 1.00 91.75 85 ALA A N 1
ATOM 662 C CA . ALA A 1 85 ? -0.670 -10.749 -19.191 1.00 91.75 85 ALA A CA 1
ATOM 663 C C . ALA A 1 85 ? -1.846 -11.730 -19.210 1.00 91.75 85 ALA A C 1
ATOM 665 O O . ALA A 1 85 ? -3.005 -11.321 -19.232 1.00 91.75 85 ALA A O 1
ATOM 666 N N . LEU A 1 86 ? -1.555 -13.025 -19.069 1.00 93.38 86 LEU A N 1
ATOM 667 C CA . LEU A 1 86 ? -2.575 -14.073 -18.903 1.00 93.38 86 LEU A CA 1
ATOM 668 C C . LEU A 1 86 ? -3.496 -13.820 -17.696 1.00 93.38 86 LEU A C 1
ATOM 670 O O . LEU A 1 86 ? -4.661 -14.198 -17.716 1.00 93.38 86 LEU A O 1
ATOM 674 N N . SER A 1 87 ? -2.969 -13.184 -16.648 1.00 92.19 87 SER A N 1
ATOM 675 C CA . SER A 1 87 ? -3.697 -12.832 -15.426 1.00 92.19 87 SER A CA 1
ATOM 676 C C . SER A 1 87 ? -4.533 -11.552 -15.541 1.00 92.19 87 SER A C 1
ATOM 678 O O . SER A 1 87 ? -5.183 -11.176 -14.570 1.00 92.19 87 SER A O 1
ATOM 680 N N . GLY 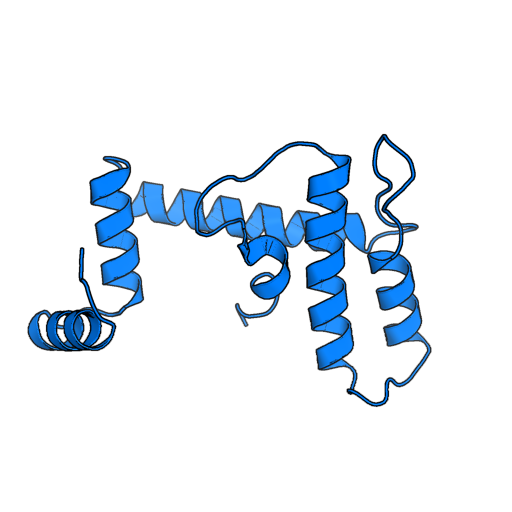A 1 88 ? -4.496 -10.863 -16.684 1.00 92.88 88 GLY A N 1
ATOM 681 C CA . GLY A 1 88 ? -5.126 -9.558 -16.862 1.00 92.88 88 GLY A CA 1
ATOM 682 C C . GLY A 1 88 ? -4.309 -8.395 -16.292 1.00 92.88 88 GLY A C 1
ATOM 683 O O . GLY A 1 88 ? -3.337 -8.577 -15.549 1.00 92.88 88 GLY A O 1
ATOM 684 N N . TYR A 1 89 ? -4.719 -7.186 -16.672 1.00 91.06 89 TYR A N 1
ATOM 685 C CA . TYR A 1 89 ? -4.025 -5.932 -16.375 1.00 91.06 89 TYR A CA 1
ATOM 686 C C . TYR A 1 89 ? -4.037 -5.601 -14.877 1.00 91.06 89 TYR A C 1
ATOM 688 O O . TYR A 1 89 ? -3.030 -5.175 -14.313 1.00 91.06 89 TYR A O 1
ATOM 696 N N . GLU A 1 90 ? -5.170 -5.823 -14.214 1.00 91.38 90 GLU A N 1
ATOM 697 C CA . GLU A 1 90 ? -5.401 -5.477 -12.812 1.00 91.38 90 GLU A CA 1
ATOM 698 C C . GLU A 1 90 ? -4.495 -6.271 -11.874 1.00 91.38 90 GLU A C 1
ATOM 700 O O . GLU A 1 90 ? -3.989 -5.723 -10.894 1.00 91.38 90 GLU A O 1
ATOM 705 N N . MET A 1 91 ? -4.253 -7.545 -12.198 1.00 92.31 91 MET A N 1
ATOM 706 C CA . MET A 1 91 ? -3.361 -8.403 -11.425 1.00 92.31 91 MET A CA 1
ATOM 707 C C . MET A 1 91 ? -1.912 -7.940 -11.533 1.00 92.31 91 MET A C 1
ATOM 709 O O . MET A 1 91 ? -1.234 -7.837 -10.512 1.00 92.31 91 MET A O 1
ATOM 713 N N . ILE A 1 92 ? -1.442 -7.615 -12.742 1.00 92.62 92 ILE A N 1
ATOM 714 C CA . ILE A 1 92 ? -0.085 -7.084 -12.911 1.00 92.62 92 ILE A CA 1
ATOM 715 C C . ILE A 1 92 ? 0.050 -5.729 -12.224 1.00 92.62 92 ILE A C 1
ATOM 717 O O . ILE A 1 92 ? 1.069 -5.483 -11.587 1.00 92.62 92 ILE A O 1
ATOM 721 N N . ASP A 1 93 ? -0.976 -4.877 -12.265 1.00 88.31 93 ASP A N 1
ATOM 722 C CA . ASP A 1 93 ? -0.913 -3.579 -11.596 1.00 88.31 93 ASP A CA 1
ATOM 723 C C . ASP A 1 93 ? -0.868 -3.700 -10.065 1.00 88.31 93 ASP A C 1
ATOM 725 O O . ASP A 1 93 ? -0.148 -2.948 -9.406 1.00 88.31 93 ASP A O 1
ATOM 729 N N . ALA A 1 94 ? -1.583 -4.676 -9.496 1.00 88.06 94 ALA A N 1
ATOM 730 C CA . ALA A 1 94 ? -1.508 -4.990 -8.072 1.00 88.06 94 ALA A CA 1
ATOM 731 C C . ALA A 1 94 ? -0.118 -5.520 -7.679 1.00 88.06 94 ALA A C 1
ATOM 733 O O . ALA A 1 94 ? 0.475 -5.036 -6.716 1.00 88.06 94 ALA A O 1
ATOM 734 N N . VAL A 1 95 ? 0.437 -6.463 -8.450 1.00 90.31 95 VAL A N 1
ATOM 735 C CA . VAL A 1 95 ? 1.785 -7.007 -8.205 1.00 90.31 95 VAL A CA 1
ATOM 736 C C . VAL A 1 95 ? 2.850 -5.921 -8.365 1.00 90.31 95 VAL A C 1
ATOM 738 O O . VAL A 1 95 ? 3.757 -5.834 -7.543 1.00 90.31 95 VAL A O 1
ATOM 741 N N . LYS A 1 96 ? 2.715 -5.047 -9.367 1.00 90.62 96 LYS A N 1
ATOM 742 C CA . LYS A 1 96 ? 3.584 -3.883 -9.570 1.00 90.62 96 LYS A CA 1
ATOM 743 C C . LYS A 1 96 ? 3.614 -2.996 -8.327 1.00 90.62 96 LYS A C 1
ATOM 745 O O . LYS A 1 96 ? 4.696 -2.667 -7.850 1.00 90.62 96 LYS A O 1
ATOM 750 N N . GLY A 1 97 ? 2.446 -2.640 -7.786 1.00 85.69 97 GLY A N 1
ATOM 751 C CA . GLY A 1 97 ? 2.349 -1.871 -6.544 1.00 85.69 97 GLY A CA 1
ATOM 752 C C . GLY A 1 97 ? 3.020 -2.584 -5.368 1.00 85.69 97 GLY A C 1
ATOM 753 O O . GLY A 1 97 ? 3.737 -1.946 -4.600 1.00 85.69 97 GLY A O 1
ATOM 754 N N . ALA A 1 98 ? 2.857 -3.907 -5.284 1.00 85.56 98 ALA A N 1
ATOM 755 C CA . ALA A 1 98 ? 3.436 -4.709 -4.216 1.00 85.56 98 ALA A CA 1
ATOM 756 C C . ALA A 1 98 ? 4.965 -4.743 -4.233 1.00 85.56 98 ALA A C 1
ATOM 758 O O . ALA A 1 98 ? 5.624 -4.577 -3.203 1.00 85.56 98 ALA A O 1
ATOM 759 N N . ILE A 1 99 ? 5.523 -4.951 -5.424 1.00 88.00 99 ILE A N 1
ATOM 760 C CA . ILE A 1 99 ? 6.965 -4.966 -5.637 1.00 88.00 99 ILE A CA 1
ATOM 761 C C . ILE A 1 99 ? 7.538 -3.569 -5.399 1.00 88.00 99 ILE A C 1
ATOM 763 O O . ILE A 1 99 ? 8.494 -3.451 -4.641 1.00 88.00 99 ILE A O 1
ATOM 767 N N . ALA A 1 100 ? 6.906 -2.513 -5.923 1.00 86.62 100 ALA A N 1
ATOM 768 C CA . ALA A 1 100 ? 7.387 -1.140 -5.767 1.00 86.62 100 ALA A CA 1
ATOM 769 C C . ALA A 1 100 ? 7.574 -0.750 -4.294 1.00 86.62 100 ALA A C 1
ATOM 771 O O . ALA A 1 100 ? 8.616 -0.223 -3.910 1.00 86.62 100 ALA A O 1
ATOM 772 N N . THR A 1 101 ? 6.600 -1.064 -3.438 1.00 81.69 101 THR A N 1
ATOM 773 C CA . THR A 1 101 ? 6.708 -0.765 -2.006 1.00 81.69 101 THR A CA 1
ATOM 774 C C . THR A 1 101 ? 7.771 -1.606 -1.299 1.00 81.69 101 THR A C 1
ATOM 776 O O . THR A 1 101 ? 8.441 -1.104 -0.398 1.00 81.69 101 THR A O 1
ATOM 779 N N . ASN A 1 102 ? 7.959 -2.866 -1.709 1.00 82.38 102 ASN A N 1
ATOM 780 C CA . ASN A 1 102 ? 8.990 -3.736 -1.139 1.00 82.38 102 ASN A CA 1
ATOM 781 C C . ASN A 1 102 ? 10.398 -3.269 -1.534 1.00 82.38 102 ASN A C 1
ATOM 783 O O . ASN A 1 102 ? 11.293 -3.246 -0.691 1.00 82.38 102 ASN A O 1
ATOM 787 N N . GLU A 1 103 ? 10.586 -2.865 -2.791 1.00 84.19 103 GLU A N 1
ATOM 788 C CA . GLU A 1 103 ? 11.858 -2.356 -3.301 1.00 84.19 103 GLU A CA 1
ATOM 789 C C . GLU A 1 103 ? 12.225 -1.012 -2.660 1.00 84.19 103 GLU A C 1
ATOM 791 O O . GLU A 1 103 ? 13.366 -0.828 -2.243 1.00 84.19 103 GLU A O 1
ATOM 796 N N . VAL A 1 104 ? 11.263 -0.094 -2.490 1.00 81.62 104 VAL A N 1
ATOM 797 C CA . VAL A 1 104 ? 11.501 1.179 -1.783 1.00 81.62 104 VAL A CA 1
ATOM 798 C C . VAL A 1 104 ? 11.867 0.937 -0.320 1.00 81.62 104 VAL A C 1
ATOM 800 O O . VAL A 1 104 ? 12.800 1.561 0.181 1.00 81.62 104 VAL A O 1
ATOM 803 N N . ASN A 1 105 ? 11.207 -0.011 0.353 1.00 76.62 105 ASN A N 1
ATOM 804 C CA . ASN A 1 105 ? 11.567 -0.401 1.718 1.00 76.62 105 ASN A CA 1
ATOM 805 C C . ASN A 1 105 ? 12.994 -0.983 1.799 1.00 76.62 105 ASN A C 1
ATOM 807 O O . ASN A 1 105 ? 13.735 -0.675 2.732 1.00 76.62 105 ASN A O 1
ATOM 811 N N . ALA A 1 106 ? 13.402 -1.784 0.809 1.00 74.50 106 ALA A N 1
ATOM 812 C CA . ALA A 1 106 ? 14.756 -2.334 0.724 1.00 74.50 106 ALA A CA 1
ATOM 813 C C . ALA A 1 106 ? 15.825 -1.279 0.371 1.00 74.50 106 ALA A C 1
ATOM 815 O O . ALA A 1 106 ? 16.986 -1.438 0.751 1.00 74.50 106 ALA A O 1
ATOM 816 N N . ALA A 1 107 ? 15.453 -0.213 -0.344 1.00 76.75 107 ALA A N 1
ATOM 817 C CA . ALA A 1 107 ? 16.363 0.844 -0.779 1.00 76.75 107 ALA A CA 1
ATOM 818 C C . ALA A 1 107 ? 16.546 1.966 0.256 1.00 76.75 107 ALA A C 1
ATOM 820 O O . ALA A 1 107 ? 17.677 2.384 0.499 1.00 76.75 107 ALA A O 1
ATOM 821 N N . ASP A 1 108 ? 15.466 2.437 0.887 1.00 65.62 108 ASP A N 1
ATOM 822 C CA . ASP A 1 108 ? 15.513 3.603 1.782 1.00 65.62 108 ASP A CA 1
ATOM 823 C C . ASP A 1 108 ? 15.786 3.239 3.253 1.00 65.62 108 ASP A C 1
ATOM 825 O O . ASP A 1 108 ? 16.076 4.122 4.059 1.00 65.62 108 ASP A O 1
ATOM 829 N N . GLY A 1 109 ? 15.679 1.961 3.642 1.00 52.56 109 GLY A N 1
ATOM 830 C CA . GLY A 1 109 ? 15.920 1.499 5.019 1.00 52.56 109 GLY A CA 1
ATOM 831 C C . GLY A 1 109 ? 14.952 2.064 6.075 1.00 52.56 109 GLY A C 1
ATOM 832 O O . GLY A 1 109 ? 15.067 1.742 7.259 1.00 52.56 109 GLY A O 1
ATOM 833 N N . TYR A 1 110 ? 13.991 2.898 5.668 1.00 47.38 110 TYR A N 1
ATOM 834 C CA . TYR A 1 110 ? 12.983 3.498 6.531 1.00 47.38 110 TYR A CA 1
ATOM 835 C C . TYR A 1 110 ? 11.791 2.547 6.661 1.00 47.38 110 TYR A C 1
ATOM 837 O O . TYR A 1 110 ? 10.856 2.575 5.863 1.00 47.38 110 TYR A O 1
ATOM 845 N N . CYS A 1 111 ? 11.827 1.685 7.679 1.00 44.41 111 CYS A N 1
ATOM 846 C CA . CYS A 1 111 ? 10.686 0.840 8.005 1.00 44.41 111 CYS A CA 1
ATOM 847 C C . CYS A 1 111 ? 9.561 1.692 8.606 1.00 44.41 111 CYS A C 1
ATOM 849 O O . CYS A 1 111 ? 9.665 2.154 9.746 1.00 44.41 111 CYS A O 1
ATOM 851 N N . LEU A 1 112 ? 8.437 1.826 7.899 1.00 49.06 112 LEU A N 1
ATOM 852 C CA . LEU A 1 112 ? 7.162 1.980 8.593 1.00 49.06 112 LEU A CA 1
ATOM 853 C C . LEU A 1 112 ? 6.904 0.622 9.261 1.00 49.06 112 LEU A C 1
ATOM 855 O O . LEU A 1 112 ? 6.574 -0.358 8.605 1.00 49.06 112 LEU A O 1
ATOM 859 N N . CYS A 1 113 ? 7.201 0.532 10.552 1.00 39.28 113 CYS A N 1
ATOM 860 C CA . CYS A 1 113 ? 7.114 -0.692 11.340 1.00 39.28 113 CYS A CA 1
ATOM 861 C C . CYS A 1 113 ? 5.926 -0.570 12.310 1.00 39.28 113 CYS A C 1
ATOM 863 O O . CYS A 1 113 ? 6.093 -0.379 13.510 1.00 39.28 113 CYS A O 1
ATOM 865 N N . ASN A 1 114 ? 4.705 -0.655 11.789 1.00 43.44 114 ASN A N 1
ATOM 866 C CA . ASN A 1 114 ? 3.519 -1.041 12.556 1.00 43.44 114 ASN A CA 1
ATOM 867 C C . ASN A 1 114 ? 2.810 -2.206 11.841 1.00 43.44 114 ASN A C 1
ATOM 869 O O . ASN A 1 114 ? 3.081 -2.477 10.672 1.00 43.44 114 ASN A O 1
ATOM 873 N N . ALA A 1 115 ? 1.925 -2.939 12.524 1.00 44.06 115 ALA A N 1
ATOM 874 C CA . ALA A 1 115 ? 1.239 -4.102 11.935 1.00 44.06 115 ALA A CA 1
ATOM 875 C C . ALA A 1 115 ? 0.508 -3.771 10.610 1.00 44.06 115 ALA A C 1
ATOM 877 O O . ALA A 1 115 ? 0.344 -4.633 9.750 1.00 44.06 115 ALA A O 1
ATOM 878 N N . ASN A 1 116 ? 0.168 -2.494 10.404 1.00 46.19 116 ASN A N 1
ATOM 879 C CA . ASN A 1 116 ? -0.493 -1.971 9.208 1.00 46.19 116 ASN A CA 1
ATOM 880 C C . ASN A 1 116 ? 0.473 -1.678 8.043 1.00 46.19 116 ASN A C 1
ATOM 882 O O . ASN A 1 116 ? 0.026 -1.385 6.939 1.00 46.19 116 ASN A O 1
ATOM 886 N N . SER A 1 117 ? 1.788 -1.736 8.265 1.00 39.91 117 SER A N 1
ATOM 887 C CA . SER A 1 117 ? 2.816 -1.396 7.273 1.00 39.91 117 SER A CA 1
ATOM 888 C C . SER A 1 117 ? 3.624 -2.597 6.776 1.00 39.91 117 SER A C 1
ATOM 890 O O . SER A 1 117 ? 4.163 -2.540 5.683 1.00 39.91 117 SER A O 1
ATOM 892 N N . TRP A 1 118 ? 3.573 -3.767 7.418 1.00 36.28 118 TRP A N 1
ATOM 893 C CA . TRP A 1 118 ? 4.018 -5.010 6.752 1.00 36.28 118 TRP A CA 1
ATOM 894 C C . TRP A 1 118 ? 3.129 -5.403 5.555 1.00 36.28 118 TRP A C 1
ATOM 896 O O . TRP A 1 118 ? 3.554 -6.139 4.668 1.00 36.28 118 TRP A O 1
ATOM 906 N N . PHE A 1 119 ? 1.914 -4.850 5.487 1.00 40.97 119 PHE A N 1
ATOM 907 C CA . PHE A 1 119 ? 0.994 -4.963 4.351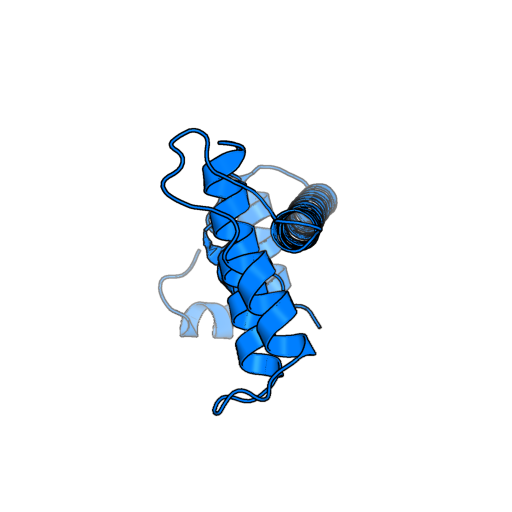 1.00 40.97 119 PHE A CA 1
ATOM 908 C C . PHE A 1 119 ? 1.253 -3.939 3.230 1.00 40.97 119 PHE A C 1
ATOM 910 O O . PHE A 1 119 ? 0.421 -3.813 2.328 1.00 40.97 119 PHE A O 1
ATOM 917 N N . LEU A 1 120 ? 2.398 -3.240 3.254 1.00 46.22 120 LEU A N 1
ATOM 918 C CA . LEU A 1 120 ? 2.813 -2.248 2.251 1.00 46.22 120 LEU A CA 1
ATOM 919 C C . LEU A 1 120 ? 2.627 -2.752 0.811 1.00 46.22 120 LEU A C 1
ATOM 921 O O . LEU A 1 120 ? 2.131 -2.008 -0.033 1.00 46.22 120 LEU A O 1
ATOM 925 N N . GLY A 1 121 ? 2.899 -4.038 0.566 1.00 42.38 121 GLY A N 1
ATOM 926 C CA . GLY A 1 121 ? 2.742 -4.625 -0.759 1.00 42.38 121 GLY A CA 1
ATOM 927 C C . GLY A 1 121 ? 1.295 -4.817 -1.232 1.00 42.38 121 GLY A C 1
ATOM 928 O O . GLY A 1 121 ? 0.979 -4.638 -2.402 1.00 42.38 121 GLY A O 1
ATOM 929 N N . TYR A 1 122 ? 0.377 -5.163 -0.332 1.00 43.09 122 TYR A N 1
ATOM 930 C CA . TYR A 1 122 ? -0.974 -5.589 -0.718 1.00 43.09 122 TYR A CA 1
ATOM 931 C C . TYR A 1 122 ? -2.018 -4.468 -0.641 1.00 43.09 122 TYR A C 1
ATOM 933 O O . TYR A 1 122 ? -3.074 -4.577 -1.259 1.00 43.09 122 TYR A O 1
ATOM 941 N N . HIS A 1 123 ? -1.768 -3.402 0.126 1.00 46.12 123 HIS A N 1
ATOM 942 C CA . HIS A 1 123 ? -2.788 -2.390 0.432 1.00 46.12 123 HIS A CA 1
ATOM 943 C C . HIS A 1 123 ? -2.766 -1.139 -0.454 1.00 46.12 123 HIS A C 1
ATOM 945 O O . HIS A 1 123 ? -3.778 -0.436 -0.513 1.00 46.12 123 HIS A O 1
ATOM 951 N N . SER A 1 124 ? -1.672 -0.865 -1.173 1.00 45.31 124 SER A N 1
ATOM 952 C CA . SER A 1 124 ? -1.517 0.369 -1.963 1.00 45.31 124 SER A CA 1
ATOM 953 C C . SER A 1 124 ? -2.568 0.534 -3.076 1.00 45.31 124 SER A C 1
ATOM 955 O O . SER A 1 124 ? -2.838 1.661 -3.488 1.00 45.31 124 SER A O 1
ATOM 957 N N . ARG A 1 125 ? -3.227 -0.559 -3.502 1.00 43.06 125 ARG A N 1
ATOM 958 C CA . ARG A 1 125 ? -4.318 -0.545 -4.497 1.00 43.06 125 ARG A CA 1
ATOM 959 C C . ARG A 1 125 ? -5.695 -1.002 -3.991 1.00 43.06 125 ARG A C 1
ATOM 961 O O . ARG A 1 125 ? -6.676 -0.787 -4.689 1.00 43.06 125 ARG A O 1
ATOM 968 N N . CYS A 1 126 ? -5.805 -1.583 -2.794 1.00 44.56 126 CYS A N 1
ATOM 969 C CA . CYS A 1 126 ? -7.092 -2.035 -2.227 1.00 44.56 126 CYS A CA 1
ATOM 970 C C . CYS A 1 126 ? -7.952 -0.894 -1.643 1.00 44.56 126 CYS A C 1
ATOM 972 O O . CYS A 1 126 ? -8.984 -1.157 -1.036 1.00 44.56 126 CYS A O 1
ATOM 974 N N . THR A 1 127 ? -7.530 0.366 -1.789 1.00 40.78 127 THR A N 1
ATOM 975 C CA . THR A 1 127 ? -8.211 1.562 -1.258 1.00 40.78 127 THR A CA 1
ATOM 976 C C . THR A 1 127 ? -8.912 2.402 -2.340 1.00 40.78 127 THR A C 1
ATOM 978 O O . THR A 1 127 ? -9.003 3.624 -2.206 1.00 40.78 127 THR A O 1
ATOM 981 N N . PHE A 1 128 ? -9.429 1.749 -3.387 1.00 35.31 128 PHE A N 1
ATOM 982 C CA . PHE A 1 128 ? -10.364 2.333 -4.359 1.00 35.31 128 PHE A CA 1
ATOM 983 C C . PHE A 1 128 ? -11.775 1.778 -4.168 1.00 35.31 128 PHE A C 1
ATOM 985 O O . PHE A 1 128 ? -11.892 0.549 -3.969 1.00 35.31 128 PHE A O 1
#

Sequence (128 aa):
MFDSIRETIDYAVDNNMSFADIMVKEEMELSGKSRDEVRAQMKQNLDVMRDAVIKGTTGDGVESVTGYTGHDAAKLRDYNETHHALSGYEMIDAVKGAIATNEVNAADGYCLCNANSWFLGYHSRCTF

Radius of gyration: 17.82 Å; chains: 1; bounding box: 47×27×48 Å

InterPro domains:
  IPR005130 Serine dehydratase-like, alpha subunit [PF03313] (15-110)
  IPR051318 Iron-sulphur-dependent L-serine dehydratase [PTHR30182] (2-109)

Organism: Staphylococcus aureus (NCBI:txid1280)

Secondary structure (DSSP, 8-state):
--SSHHHHHHHHHHTT--HHHHHHHHHHHHH---HHHHHHHHHHHHHHHHHHHHHHTSTT--B-TTSSSBSHHHHHHHHHHHS--TT-HHHHHHHHHHHHHHHHHHHH-----STTTTTHHHHSSTT-